Protein AF-A0A926BWL9-F1 (afdb_monomer_lite)

Structure (mmCIF, N/CA/C/O backbone):
data_AF-A0A926BWL9-F1
#
_entry.id   AF-A0A926BWL9-F1
#
loop_
_atom_site.group_PDB
_atom_site.id
_atom_site.type_symbol
_atom_site.label_atom_id
_atom_site.label_alt_id
_atom_site.label_comp_id
_atom_site.label_asym_id
_atom_site.label_entity_id
_atom_site.label_seq_id
_atom_site.pdbx_PDB_ins_code
_atom_site.Cartn_x
_atom_site.Cartn_y
_atom_site.Cartn_z
_atom_site.occupancy
_atom_site.B_iso_or_equiv
_atom_site.auth_seq_id
_atom_site.auth_comp_id
_atom_site.auth_asym_id
_atom_site.auth_atom_id
_atom_site.pdbx_PDB_model_num
ATOM 1 N N . MET A 1 1 ? 28.754 -7.141 -51.155 1.00 61.22 1 MET A N 1
ATOM 2 C CA . MET A 1 1 ? 27.989 -7.947 -50.169 1.00 61.22 1 MET A CA 1
ATOM 3 C C . MET A 1 1 ? 26.502 -7.873 -50.496 1.00 61.22 1 MET A C 1
ATOM 5 O O . MET A 1 1 ? 26.053 -6.815 -50.916 1.00 61.22 1 MET A O 1
ATOM 9 N N . LYS A 1 2 ? 25.734 -8.963 -50.339 1.00 86.31 2 LYS A N 1
ATOM 10 C CA . LYS A 1 2 ? 24.272 -8.935 -50.542 1.00 86.31 2 LYS A CA 1
ATOM 11 C C . LYS A 1 2 ? 23.609 -8.136 -49.407 1.00 86.31 2 LYS A C 1
ATOM 13 O O . LYS A 1 2 ? 23.946 -8.348 -48.245 1.00 86.31 2 LYS A O 1
ATOM 18 N N . ARG A 1 3 ? 22.658 -7.247 -49.735 1.00 83.56 3 ARG A N 1
ATOM 19 C CA . ARG A 1 3 ? 21.957 -6.348 -48.786 1.00 83.56 3 ARG A CA 1
ATOM 20 C C . ARG A 1 3 ? 21.426 -7.075 -47.548 1.00 83.56 3 ARG A C 1
ATOM 22 O O . ARG A 1 3 ? 21.612 -6.606 -46.434 1.00 83.56 3 ARG A O 1
ATOM 29 N N . ASN A 1 4 ? 20.820 -8.244 -47.741 1.00 84.25 4 ASN A N 1
ATOM 30 C CA . ASN A 1 4 ? 20.240 -9.015 -46.643 1.00 84.25 4 ASN A CA 1
ATOM 31 C C . ASN A 1 4 ? 21.314 -9.547 -45.684 1.00 84.25 4 ASN A C 1
ATOM 33 O O . ASN A 1 4 ? 21.114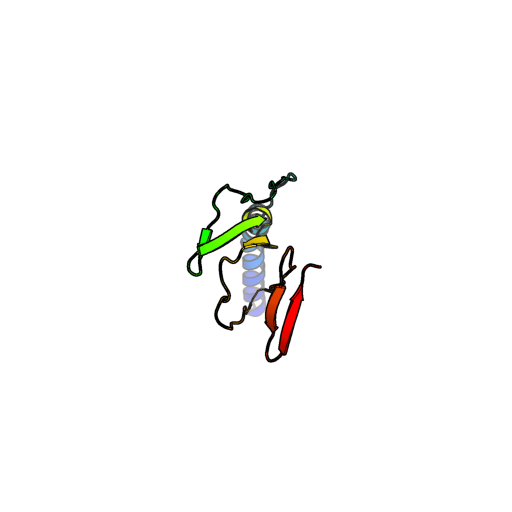 -9.519 -44.478 1.00 84.25 4 ASN A O 1
ATOM 37 N N . THR A 1 5 ? 22.475 -9.951 -46.204 1.00 84.69 5 THR A N 1
ATOM 38 C CA . THR A 1 5 ? 23.605 -10.419 -45.390 1.00 84.69 5 THR A CA 1
ATOM 39 C C . THR A 1 5 ? 24.208 -9.284 -44.561 1.00 84.69 5 THR A C 1
ATOM 41 O O . THR A 1 5 ? 24.563 -9.492 -43.407 1.00 84.69 5 THR A O 1
ATOM 44 N N . PHE A 1 6 ? 24.288 -8.072 -45.121 1.00 84.38 6 PHE A N 1
ATOM 45 C CA . PHE A 1 6 ? 24.747 -6.887 -44.391 1.00 84.38 6 PHE A CA 1
ATOM 46 C C . PHE A 1 6 ? 23.786 -6.510 -43.252 1.00 84.38 6 PHE A C 1
ATOM 48 O O . PHE A 1 6 ? 24.221 -6.343 -42.118 1.00 84.38 6 PHE A O 1
ATOM 55 N N . LEU A 1 7 ? 22.476 -6.460 -43.522 1.00 87.69 7 LEU A N 1
ATOM 56 C CA . LEU A 1 7 ? 21.469 -6.148 -42.499 1.00 87.69 7 LEU A CA 1
ATOM 57 C C . LEU A 1 7 ? 21.423 -7.199 -41.381 1.00 87.69 7 LEU A C 1
ATOM 59 O O . LEU A 1 7 ? 21.333 -6.838 -40.211 1.00 87.69 7 LEU A O 1
ATOM 63 N N . GLN A 1 8 ? 21.537 -8.485 -41.726 1.00 83.94 8 GLN A N 1
ATOM 64 C CA . GLN A 1 8 ? 21.619 -9.563 -40.738 1.00 83.94 8 GLN A CA 1
ATOM 65 C C . GLN A 1 8 ? 22.842 -9.402 -39.834 1.00 83.94 8 GLN A C 1
ATOM 67 O O . GLN A 1 8 ? 22.689 -9.492 -38.623 1.00 83.94 8 GLN A O 1
ATOM 72 N N . ALA A 1 9 ? 24.014 -9.095 -40.402 1.00 84.12 9 ALA A N 1
ATOM 73 C CA . ALA A 1 9 ? 25.233 -8.858 -39.630 1.00 84.12 9 ALA A CA 1
ATOM 74 C C . ALA A 1 9 ? 25.113 -7.642 -38.691 1.00 84.12 9 ALA A C 1
ATOM 76 O O . ALA A 1 9 ? 25.577 -7.698 -37.554 1.00 84.12 9 ALA A O 1
ATOM 77 N N . CYS A 1 10 ? 24.458 -6.560 -39.127 1.00 83.19 10 CYS A N 1
ATOM 78 C CA . CYS A 1 10 ? 24.194 -5.403 -38.267 1.00 83.19 10 CYS A CA 1
ATOM 79 C C . CYS A 1 10 ? 23.253 -5.743 -37.099 1.00 83.19 10 CYS A C 1
ATOM 81 O O . CYS A 1 10 ? 23.504 -5.308 -35.977 1.00 83.19 10 CYS A O 1
ATOM 83 N N . LEU A 1 11 ? 22.201 -6.536 -37.335 1.00 84.69 11 LEU A N 1
ATOM 84 C CA . LEU A 1 11 ? 21.246 -6.935 -36.293 1.00 84.69 11 LEU A CA 1
ATOM 85 C C . LEU A 1 11 ? 21.869 -7.878 -35.256 1.00 84.69 11 LEU A C 1
ATOM 87 O O . LEU A 1 11 ? 21.693 -7.657 -34.059 1.00 84.69 11 LEU A O 1
ATOM 91 N N . THR A 1 12 ? 22.629 -8.894 -35.680 1.00 81.31 12 THR A N 1
ATOM 92 C CA . THR A 1 12 ? 23.314 -9.796 -34.736 1.00 81.31 12 THR A CA 1
ATOM 93 C C . THR A 1 12 ? 24.391 -9.076 -33.940 1.00 81.31 12 THR A C 1
ATOM 95 O O . THR A 1 12 ? 24.497 -9.303 -32.738 1.00 81.31 12 THR A O 1
ATOM 98 N N . MET A 1 13 ? 25.149 -8.173 -34.565 1.00 79.94 13 MET A N 1
ATOM 99 C CA . MET A 1 13 ? 26.141 -7.360 -33.860 1.00 79.94 13 MET A CA 1
ATOM 100 C C . MET A 1 13 ? 25.481 -6.404 -32.857 1.00 79.94 13 MET A C 1
ATOM 102 O O . MET A 1 13 ? 25.956 -6.291 -31.731 1.00 79.94 13 MET A O 1
ATOM 106 N N . GLY A 1 14 ? 24.350 -5.787 -33.213 1.00 78.19 14 GLY A N 1
ATOM 107 C CA . GLY A 1 14 ? 23.559 -4.968 -32.290 1.00 78.19 14 GLY A CA 1
ATOM 108 C C . GLY A 1 14 ? 23.038 -5.757 -31.084 1.00 78.19 14 GLY A C 1
ATOM 109 O O . GLY A 1 14 ? 23.185 -5.306 -29.952 1.00 78.19 14 GLY A O 1
ATOM 110 N N . ALA A 1 15 ? 22.502 -6.962 -31.303 1.00 76.31 15 ALA A N 1
ATOM 111 C CA . ALA A 1 15 ? 22.033 -7.833 -30.222 1.00 76.31 15 ALA A CA 1
ATOM 112 C C . ALA A 1 15 ? 23.180 -8.294 -29.300 1.00 76.31 15 ALA A C 1
ATOM 114 O O . ALA A 1 15 ? 23.043 -8.260 -28.078 1.00 76.31 15 ALA A O 1
ATOM 115 N N . PHE A 1 16 ? 24.334 -8.664 -29.869 1.00 79.81 16 PHE A N 1
ATOM 116 C CA . PHE A 1 16 ? 25.522 -9.034 -29.092 1.00 79.81 16 PHE A CA 1
ATOM 117 C C . PHE A 1 16 ? 26.044 -7.873 -28.245 1.00 79.81 16 PHE A C 1
ATOM 119 O O . PHE A 1 16 ? 26.342 -8.076 -27.071 1.00 79.81 16 PHE A O 1
ATOM 126 N N . LEU A 1 17 ? 26.115 -6.662 -28.805 1.00 82.19 17 LEU A N 1
ATOM 127 C CA . LEU A 1 17 ? 26.566 -5.470 -28.081 1.00 82.19 17 LEU A CA 1
ATOM 128 C C . LEU A 1 17 ? 25.568 -5.005 -27.010 1.00 82.19 17 LEU A C 1
ATOM 130 O O . LEU A 1 17 ? 25.989 -4.414 -26.020 1.00 82.19 17 LEU A O 1
ATOM 134 N N . ALA A 1 18 ? 24.272 -5.287 -27.174 1.00 78.00 18 ALA A N 1
ATOM 135 C CA . ALA A 1 18 ? 23.244 -4.981 -26.177 1.00 78.00 18 ALA A CA 1
ATOM 136 C C . ALA A 1 18 ? 23.193 -6.001 -25.022 1.00 78.00 18 ALA A C 1
ATOM 138 O O . ALA A 1 18 ? 22.793 -5.648 -23.913 1.00 78.00 18 ALA A O 1
ATOM 139 N N . SER A 1 19 ? 23.632 -7.244 -25.254 1.00 74.62 19 SER A N 1
ATOM 140 C CA . SER A 1 19 ? 23.551 -8.335 -24.268 1.00 74.62 19 SER A CA 1
ATOM 141 C C . SER A 1 19 ? 24.215 -8.064 -22.903 1.00 74.62 19 SER A C 1
ATOM 143 O O . SER A 1 19 ? 23.623 -8.442 -21.888 1.00 74.62 19 SER A O 1
ATOM 145 N N . PRO A 1 20 ? 25.369 -7.367 -22.793 1.00 75.94 20 PRO A N 1
ATOM 146 C CA . PRO A 1 20 ? 25.947 -7.052 -21.490 1.00 75.94 20 PRO A CA 1
ATOM 147 C C . PRO A 1 20 ? 25.084 -6.054 -20.711 1.00 75.94 20 PRO A C 1
ATOM 149 O O . PRO A 1 20 ? 25.022 -6.125 -19.487 1.00 75.94 20 PRO A O 1
ATOM 152 N N . PHE A 1 21 ? 24.388 -5.147 -21.407 1.00 76.56 21 PHE A N 1
ATOM 153 C CA . PHE A 1 21 ? 23.532 -4.138 -20.782 1.00 76.56 21 PHE A CA 1
ATOM 154 C C . PHE A 1 21 ? 22.227 -4.740 -20.259 1.00 76.56 21 PHE A C 1
ATOM 156 O O . PHE A 1 21 ? 21.779 -4.354 -19.182 1.00 76.56 21 PHE A O 1
ATOM 163 N N . THR A 1 22 ? 21.641 -5.711 -20.968 1.00 74.00 22 THR A N 1
ATOM 164 C CA . THR A 1 22 ? 20.438 -6.415 -20.496 1.00 74.00 22 THR A CA 1
ATOM 165 C C . THR A 1 22 ? 20.743 -7.317 -19.300 1.00 74.00 22 THR A C 1
ATOM 167 O O . THR A 1 22 ? 20.030 -7.256 -18.304 1.00 74.00 22 THR A O 1
ATOM 170 N N . LEU A 1 23 ? 21.849 -8.071 -19.339 1.00 73.62 23 LEU A N 1
ATOM 171 C CA . LEU A 1 23 ? 22.290 -8.908 -18.211 1.00 73.62 23 LEU A CA 1
ATOM 172 C C . LEU A 1 23 ? 22.643 -8.074 -16.969 1.00 73.62 23 LEU A C 1
ATOM 174 O O . LEU A 1 23 ? 22.310 -8.442 -15.839 1.00 73.62 23 LEU A O 1
ATOM 178 N N . LEU A 1 24 ? 23.296 -6.924 -17.168 1.00 76.44 24 LEU A N 1
ATOM 179 C CA . LEU A 1 24 ? 23.582 -5.992 -16.082 1.00 76.44 24 LEU A CA 1
ATOM 180 C C . LEU A 1 24 ? 22.290 -5.395 -15.507 1.00 76.44 24 LEU A C 1
ATOM 182 O O . LEU A 1 24 ? 22.150 -5.338 -14.289 1.00 76.44 24 LEU A O 1
ATOM 186 N N . ALA A 1 25 ? 21.332 -5.002 -16.350 1.00 69.69 25 ALA A N 1
ATOM 187 C CA . ALA A 1 25 ? 20.051 -4.463 -15.898 1.00 69.69 25 ALA A CA 1
ATOM 188 C C . ALA A 1 25 ? 19.256 -5.475 -15.055 1.00 69.69 25 ALA A C 1
ATOM 190 O O . ALA A 1 25 ? 18.728 -5.108 -14.006 1.00 69.69 25 ALA A O 1
ATOM 191 N N . GLU A 1 26 ? 19.223 -6.748 -15.455 1.00 65.75 26 GLU A N 1
ATOM 192 C CA . GLU A 1 26 ? 18.586 -7.821 -14.675 1.00 65.75 26 GLU A CA 1
ATOM 193 C C . GLU A 1 26 ? 19.281 -8.062 -13.325 1.00 65.75 26 GLU A C 1
ATOM 195 O O . GLU A 1 26 ? 18.623 -8.344 -12.323 1.00 65.75 26 GLU A O 1
ATOM 200 N N . THR A 1 27 ? 20.606 -7.906 -13.271 1.00 65.12 27 THR A N 1
ATOM 201 C CA . THR A 1 27 ? 21.390 -8.087 -12.038 1.00 65.12 27 THR A CA 1
ATOM 202 C C . THR A 1 27 ? 21.240 -6.903 -11.077 1.00 65.12 27 THR A C 1
ATOM 204 O O . THR A 1 27 ? 21.161 -7.094 -9.865 1.00 65.12 27 THR A O 1
ATOM 207 N N . VAL A 1 28 ? 21.173 -5.677 -11.602 1.00 62.59 28 VAL A N 1
ATOM 208 C CA . VAL A 1 28 ? 21.091 -4.433 -10.815 1.00 62.59 28 VAL A CA 1
ATOM 209 C C . VAL A 1 28 ? 19.698 -4.210 -10.218 1.00 62.59 28 VAL A C 1
ATOM 211 O O . VAL A 1 28 ? 19.563 -3.492 -9.231 1.00 62.59 28 VAL A O 1
ATOM 214 N N . ARG A 1 29 ? 18.656 -4.836 -10.772 1.00 62.16 29 ARG A N 1
ATOM 215 C CA . ARG A 1 29 ? 17.269 -4.558 -10.386 1.00 62.16 29 ARG A CA 1
ATOM 216 C C . ARG A 1 29 ? 16.847 -5.139 -9.033 1.00 62.16 29 ARG A C 1
ATOM 218 O O . ARG A 1 29 ? 15.829 -4.725 -8.513 1.00 62.16 29 ARG A O 1
ATOM 225 N N . LYS A 1 30 ? 17.611 -6.034 -8.399 1.00 63.72 30 LYS A N 1
ATOM 226 C CA . LYS A 1 30 ? 17.175 -6.656 -7.135 1.00 63.72 30 LYS A CA 1
ATOM 227 C C . LYS A 1 30 ? 17.312 -5.711 -5.935 1.00 63.72 30 LYS A C 1
ATOM 229 O O . LYS A 1 30 ? 18.235 -5.836 -5.139 1.00 63.72 30 LYS A O 1
ATOM 234 N N . PHE A 1 31 ? 16.340 -4.819 -5.761 1.00 71.50 31 PHE A N 1
ATOM 235 C CA . PHE A 1 31 ? 16.154 -4.024 -4.541 1.00 71.50 31 PHE A CA 1
ATOM 236 C C . PHE A 1 31 ? 15.270 -4.732 -3.507 1.00 71.50 31 PHE A C 1
ATOM 238 O O . PHE A 1 31 ? 14.710 -4.092 -2.626 1.00 71.50 31 PHE A O 1
ATOM 245 N N . ARG A 1 32 ? 15.102 -6.053 -3.609 1.00 87.25 32 ARG A N 1
ATOM 246 C CA . ARG A 1 32 ? 14.313 -6.812 -2.641 1.00 87.25 32 ARG A CA 1
ATOM 247 C C . ARG A 1 32 ? 15.109 -7.008 -1.361 1.00 87.25 32 ARG A C 1
ATOM 249 O O . ARG A 1 32 ? 16.300 -7.300 -1.402 1.00 87.25 32 ARG A O 1
ATOM 256 N N . VAL A 1 33 ? 14.444 -6.879 -0.220 1.00 89.75 33 VAL A N 1
ATOM 257 C CA . VAL A 1 33 ? 15.085 -7.148 1.067 1.00 89.75 33 VAL A CA 1
ATOM 258 C C . VAL A 1 33 ? 15.340 -8.653 1.206 1.00 89.75 33 VAL A C 1
ATOM 260 O O . VAL A 1 33 ? 14.423 -9.462 1.085 1.00 89.75 33 VAL A O 1
ATOM 263 N N . ASP A 1 34 ? 16.586 -9.021 1.510 1.00 87.19 34 ASP A N 1
ATOM 264 C CA . ASP A 1 34 ? 17.015 -10.425 1.614 1.00 87.19 34 ASP A CA 1
ATOM 265 C C . ASP A 1 34 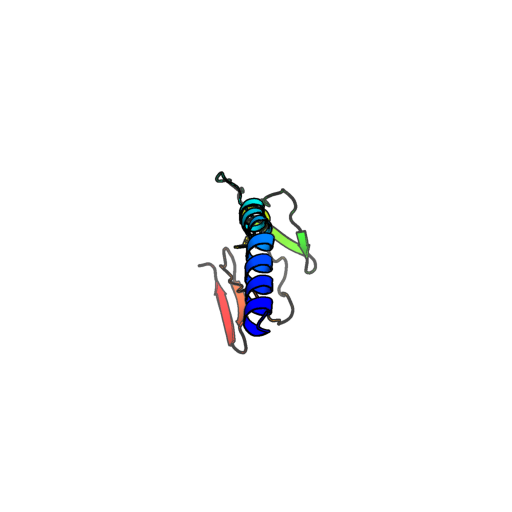? 16.574 -11.123 2.913 1.00 87.19 34 ASP A C 1
ATOM 267 O O . ASP A 1 34 ? 16.579 -12.350 3.005 1.00 87.19 34 ASP A O 1
ATOM 271 N N . LYS A 1 35 ? 16.226 -10.356 3.954 1.00 91.62 35 LYS A N 1
ATOM 272 C CA . LYS A 1 35 ? 15.840 -10.871 5.278 1.00 91.62 35 LYS A CA 1
ATOM 273 C C . LYS A 1 35 ? 14.409 -10.488 5.633 1.00 91.62 35 LYS A C 1
ATOM 275 O O . LYS A 1 35 ? 13.961 -9.382 5.356 1.00 91.62 35 LYS A O 1
ATOM 280 N N . GLY A 1 36 ? 13.718 -11.376 6.342 1.00 92.69 36 GLY A N 1
ATOM 281 C CA . GLY A 1 36 ? 12.432 -11.039 6.947 1.00 92.69 36 GLY A CA 1
ATOM 282 C C . GLY A 1 36 ? 12.561 -9.882 7.941 1.00 92.69 36 GLY A C 1
ATOM 283 O O . GLY A 1 36 ? 13.584 -9.730 8.613 1.00 92.69 36 GLY A O 1
ATOM 284 N N . PHE A 1 37 ? 11.507 -9.079 8.047 1.00 95.56 37 PHE A N 1
ATOM 285 C CA . PHE A 1 37 ? 11.385 -8.011 9.033 1.00 95.56 37 PHE A CA 1
ATOM 286 C C . PHE A 1 37 ? 10.008 -8.056 9.694 1.00 95.56 37 PHE A C 1
ATOM 288 O O . PHE A 1 37 ? 9.068 -8.657 9.177 1.00 95.56 37 PHE A O 1
ATOM 295 N N . MET A 1 38 ? 9.898 -7.402 10.847 1.00 96.50 38 MET A N 1
ATOM 296 C CA . MET A 1 38 ? 8.650 -7.259 11.585 1.00 96.50 38 MET A CA 1
ATOM 297 C C . MET A 1 38 ? 8.295 -5.778 11.678 1.00 96.50 38 MET A C 1
ATOM 299 O O . MET A 1 38 ? 9.138 -4.959 12.046 1.00 96.50 38 MET A O 1
ATOM 303 N N . VAL A 1 39 ? 7.038 -5.448 11.388 1.00 97.69 39 VAL A N 1
ATOM 304 C CA . VAL A 1 39 ? 6.455 -4.137 11.687 1.00 97.69 39 VAL A CA 1
ATOM 305 C C . VAL A 1 39 ? 5.462 -4.331 12.823 1.00 97.69 39 VAL A C 1
ATOM 307 O O . VAL A 1 39 ? 4.533 -5.126 12.708 1.00 97.69 39 VAL A O 1
ATOM 310 N N . ASN A 1 40 ? 5.678 -3.632 13.935 1.00 97.12 40 ASN A N 1
ATOM 311 C CA . ASN A 1 40 ? 4.800 -3.737 15.097 1.00 97.12 40 ASN A CA 1
ATOM 312 C C . ASN A 1 40 ? 3.378 -3.240 14.773 1.00 97.12 40 ASN A C 1
ATOM 314 O O . ASN A 1 40 ? 3.168 -2.408 13.883 1.00 97.12 40 ASN A O 1
ATOM 318 N N . ALA A 1 41 ? 2.393 -3.727 15.531 1.00 94.62 41 ALA A N 1
ATOM 319 C CA . ALA A 1 41 ? 1.013 -3.257 15.435 1.00 94.62 41 ALA A CA 1
ATOM 320 C C . ALA A 1 41 ? 0.941 -1.724 15.580 1.00 94.62 41 ALA A C 1
ATOM 322 O O . ALA A 1 41 ? 1.640 -1.138 16.410 1.00 94.62 41 ALA A O 1
ATOM 323 N N . GLY A 1 42 ? 0.146 -1.069 14.727 1.00 91.75 42 GLY A N 1
ATOM 324 C CA . GLY A 1 42 ? 0.007 0.392 14.700 1.00 91.75 42 GLY A CA 1
ATOM 325 C C . GLY A 1 42 ? 1.252 1.182 14.264 1.00 91.75 42 GLY A C 1
ATOM 326 O O . GLY A 1 42 ? 1.196 2.408 14.216 1.00 91.75 42 GLY A O 1
ATOM 327 N N . LYS A 1 43 ? 2.375 0.525 13.937 1.00 96.94 43 LYS A N 1
ATOM 328 C CA . LYS A 1 43 ? 3.590 1.191 13.440 1.00 96.94 43 LYS A CA 1
ATOM 329 C C . LYS A 1 43 ? 3.682 1.182 11.922 1.00 96.94 43 LYS A C 1
ATOM 331 O O . LYS A 1 43 ? 3.121 0.312 11.256 1.00 96.94 43 LYS A O 1
ATOM 336 N N . ASP A 1 44 ? 4.405 2.163 11.403 1.00 98.12 44 ASP A N 1
ATOM 337 C CA . ASP A 1 44 ? 4.826 2.250 10.011 1.00 98.12 44 ASP A CA 1
ATOM 338 C C . ASP A 1 44 ? 6.216 1.615 9.848 1.00 98.12 44 ASP A C 1
ATOM 340 O O . ASP A 1 44 ? 7.043 1.653 10.759 1.00 98.12 44 ASP A O 1
ATOM 344 N N . ARG A 1 45 ? 6.481 1.042 8.674 1.00 97.19 45 ARG A N 1
ATOM 345 C CA . ARG A 1 45 ? 7.728 0.371 8.289 1.00 97.19 45 ARG A CA 1
ATOM 346 C C . ARG A 1 45 ? 8.981 1.225 8.519 1.00 97.19 45 ARG A C 1
ATOM 348 O O . ARG A 1 45 ? 10.053 0.662 8.766 1.00 97.19 45 ARG A O 1
ATOM 355 N N . PHE A 1 46 ? 8.846 2.543 8.408 1.00 96.56 46 PHE A N 1
ATOM 356 C CA . PHE A 1 46 ? 9.904 3.542 8.545 1.00 96.56 46 PHE A CA 1
ATOM 357 C C . PHE A 1 46 ? 9.587 4.590 9.621 1.00 96.56 46 PHE A C 1
ATOM 359 O O . P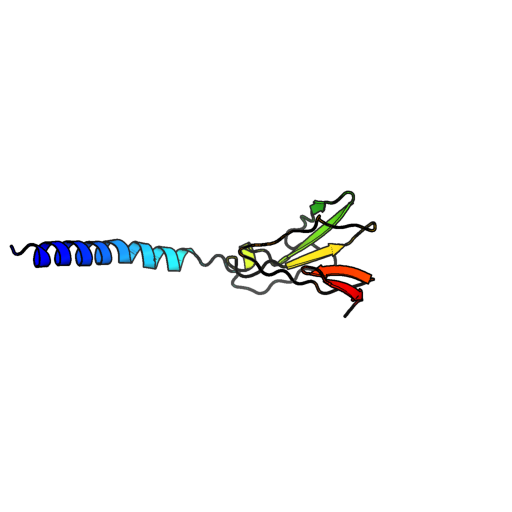HE A 1 46 ? 10.219 5.647 9.618 1.00 96.56 46 PHE A O 1
ATOM 366 N N . ASP A 1 47 ? 8.600 4.325 10.486 1.00 96.56 47 ASP A N 1
ATOM 367 C CA . ASP A 1 47 ? 8.058 5.275 11.467 1.00 96.56 47 ASP A CA 1
ATOM 368 C C . ASP A 1 47 ? 7.634 6.617 10.834 1.00 96.56 47 ASP A C 1
ATOM 370 O O . ASP A 1 47 ? 7.771 7.688 11.430 1.00 96.56 47 ASP A O 1
ATOM 374 N N . LYS A 1 48 ? 7.123 6.562 9.595 1.00 96.06 48 LYS A N 1
ATOM 375 C CA . LYS A 1 48 ? 6.711 7.727 8.796 1.00 96.06 48 LYS A CA 1
ATOM 376 C C . LYS A 1 48 ? 5.286 7.574 8.273 1.00 96.06 48 LYS A C 1
ATOM 378 O O . LYS A 1 48 ? 5.048 7.657 7.069 1.00 96.06 48 LYS A O 1
ATOM 383 N N . SER A 1 49 ? 4.337 7.370 9.184 1.00 95.56 49 SER A N 1
ATOM 384 C CA . SER A 1 49 ? 2.917 7.412 8.837 1.00 95.56 49 SER A CA 1
ATOM 385 C C . SER A 1 49 ? 2.558 8.761 8.217 1.00 95.56 49 SER A C 1
ATOM 387 O O . SER A 1 49 ? 3.028 9.812 8.665 1.00 95.56 49 SER A O 1
ATOM 389 N N . ILE A 1 50 ? 1.703 8.732 7.203 1.00 94.75 50 ILE A N 1
ATOM 390 C CA . ILE A 1 50 ? 1.195 9.935 6.546 1.00 94.75 50 ILE A CA 1
ATOM 391 C C . ILE A 1 50 ? -0.242 10.187 6.992 1.00 94.75 50 ILE A C 1
ATOM 393 O O . ILE A 1 50 ? -1.015 9.245 7.183 1.00 94.75 50 ILE A O 1
ATOM 397 N N . SER A 1 51 ? -0.599 11.461 7.151 1.00 93.81 51 SER A N 1
ATOM 398 C CA . SER A 1 51 ? -1.984 11.866 7.373 1.00 93.81 51 SER A CA 1
ATOM 399 C C . SER A 1 51 ? -2.551 12.483 6.102 1.00 93.81 51 SER A C 1
ATOM 401 O O . SER A 1 51 ? -1.950 13.394 5.532 1.00 93.81 51 SER A O 1
ATOM 403 N N . LEU A 1 52 ? -3.683 11.956 5.646 1.00 89.00 52 LEU A N 1
ATOM 404 C CA . LEU A 1 52 ? -4.393 12.383 4.440 1.00 89.00 52 LEU A CA 1
ATOM 405 C C . LEU A 1 52 ? -5.882 12.559 4.764 1.00 89.00 52 LEU A C 1
ATOM 407 O O . LEU A 1 52 ? -6.316 12.256 5.871 1.00 89.00 52 LEU A O 1
ATOM 411 N N . LEU A 1 53 ? -6.661 13.070 3.805 1.00 87.38 53 LEU A N 1
ATOM 412 C CA . LEU A 1 53 ? -8.132 13.134 3.882 1.00 87.38 53 LEU A CA 1
ATOM 413 C C . LEU A 1 53 ? -8.667 13.754 5.189 1.00 87.38 53 LEU A C 1
ATOM 415 O O . LEU A 1 53 ? -9.664 13.308 5.748 1.00 87.38 53 LEU A O 1
ATOM 419 N N . GLU A 1 54 ? -7.999 14.812 5.660 1.00 86.44 54 GLU A N 1
ATOM 420 C CA . GLU A 1 54 ? -8.372 15.550 6.875 1.00 86.44 54 GLU A CA 1
ATOM 421 C C . GLU A 1 54 ? -8.358 14.694 8.157 1.00 86.44 54 GLU A C 1
ATOM 423 O O . GLU A 1 54 ? -9.270 14.770 8.980 1.00 86.44 54 GLU A O 1
ATOM 428 N N . GLY A 1 55 ? -7.295 13.908 8.348 1.00 87.88 55 GLY A N 1
ATOM 429 C CA . GLY A 1 55 ? -6.983 13.255 9.626 1.00 87.88 55 GLY A CA 1
ATOM 430 C C . GLY A 1 55 ? -6.898 11.733 9.566 1.00 87.88 55 GLY A C 1
ATOM 431 O O . GLY A 1 55 ? -6.460 11.111 10.534 1.00 87.88 55 GLY A O 1
ATOM 432 N N . ASP A 1 56 ? -7.236 11.126 8.431 1.00 93.81 56 ASP A N 1
ATOM 433 C CA . ASP A 1 56 ? -7.000 9.705 8.204 1.00 93.81 56 ASP A CA 1
ATOM 434 C C . ASP A 1 56 ? -5.502 9.409 8.258 1.00 93.81 56 ASP A C 1
ATOM 436 O O . ASP A 1 56 ? -4.676 10.207 7.806 1.00 93.81 56 ASP A O 1
ATOM 440 N N . THR A 1 57 ? -5.142 8.257 8.817 1.00 95.56 57 THR A N 1
ATOM 441 C CA . THR A 1 57 ? -3.742 7.849 8.978 1.00 95.56 57 THR A CA 1
ATOM 442 C C . THR A 1 57 ? -3.451 6.651 8.093 1.00 95.56 57 THR A C 1
ATOM 444 O O . THR A 1 57 ? -4.221 5.692 8.075 1.00 95.56 57 THR A O 1
ATOM 447 N N . PHE A 1 58 ? -2.326 6.692 7.384 1.00 96.50 58 PHE A N 1
ATOM 448 C CA . PHE A 1 58 ? -1.832 5.612 6.537 1.00 96.50 58 PHE A CA 1
ATOM 449 C C . PHE A 1 58 ? -0.421 5.234 6.993 1.00 96.50 58 PHE A C 1
ATOM 451 O O . PHE A 1 58 ? 0.485 6.070 7.019 1.00 96.50 58 PHE A O 1
ATOM 458 N N . SER A 1 59 ? -0.247 3.969 7.359 1.00 98.06 59 SER A N 1
ATOM 459 C CA . SER A 1 59 ? 0.998 3.400 7.870 1.00 98.06 59 SER A CA 1
ATOM 460 C C . SER A 1 59 ? 1.451 2.272 6.951 1.00 98.06 59 SER A C 1
ATOM 462 O O . SER A 1 59 ? 0.832 1.207 6.905 1.00 98.06 59 SER A O 1
ATOM 464 N N . THR A 1 60 ? 2.549 2.484 6.234 1.00 98.06 60 THR A N 1
ATOM 465 C CA . THR A 1 60 ? 3.194 1.476 5.389 1.00 98.06 60 THR A CA 1
ATOM 466 C C . THR A 1 60 ? 3.578 0.266 6.231 1.00 98.06 60 THR A C 1
ATOM 468 O O . THR A 1 60 ? 4.229 0.401 7.263 1.00 98.06 60 THR A O 1
ATOM 471 N N . LYS A 1 61 ? 3.224 -0.932 5.776 1.00 98.12 61 LYS A N 1
ATOM 472 C CA . LYS A 1 61 ? 3.666 -2.207 6.360 1.00 98.12 61 LYS A CA 1
ATOM 473 C C . LYS A 1 61 ? 4.712 -2.883 5.488 1.00 98.12 61 LYS A C 1
ATOM 475 O O . LYS A 1 61 ? 5.682 -3.417 6.015 1.00 98.12 61 LYS A O 1
ATOM 480 N N . ILE A 1 62 ? 4.541 -2.808 4.169 1.00 97.31 62 ILE A N 1
ATOM 481 C CA . ILE A 1 62 ? 5.480 -3.326 3.172 1.00 97.31 62 ILE A CA 1
ATOM 482 C C . ILE A 1 62 ? 5.646 -2.258 2.093 1.00 97.31 62 ILE A C 1
ATOM 484 O O . ILE A 1 62 ? 4.661 -1.840 1.485 1.00 97.31 62 ILE A O 1
ATOM 488 N N . SER A 1 63 ? 6.876 -1.799 1.869 1.00 95.81 63 SER A N 1
ATOM 489 C CA . SER A 1 63 ? 7.201 -0.832 0.821 1.00 95.81 63 SER A CA 1
ATOM 490 C C . SER A 1 63 ? 7.513 -1.528 -0.501 1.00 95.81 63 SER A C 1
ATOM 492 O O . SER A 1 63 ? 8.069 -2.620 -0.511 1.00 95.81 63 SER A O 1
ATOM 494 N N . THR A 1 64 ? 7.309 -0.840 -1.626 1.00 93.94 64 THR A N 1
ATOM 495 C CA . THR A 1 64 ? 7.861 -1.270 -2.923 1.00 93.94 64 THR A CA 1
ATOM 496 C C . THR A 1 64 ? 9.388 -1.375 -2.899 1.00 93.94 64 THR A C 1
ATOM 498 O O . THR A 1 64 ? 9.960 -2.196 -3.610 1.00 93.94 64 THR A O 1
ATOM 501 N N . LYS A 1 65 ? 10.057 -0.605 -2.027 1.00 91.69 65 LYS A N 1
ATOM 502 C CA . LYS A 1 65 ? 11.497 -0.734 -1.753 1.00 91.69 65 LYS A CA 1
ATOM 503 C C . LYS A 1 65 ? 11.863 -2.034 -1.045 1.00 91.69 65 LYS A C 1
A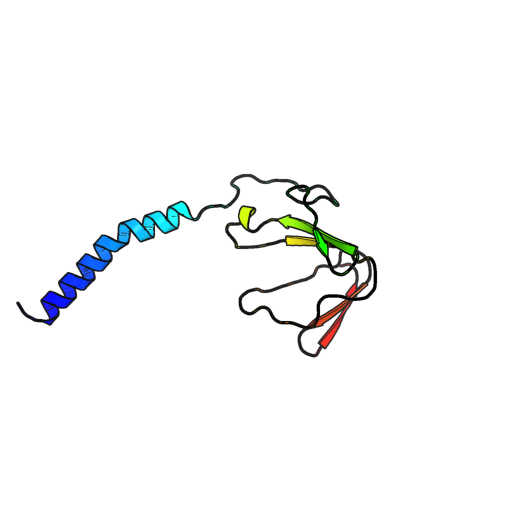TOM 505 O O . LYS A 1 65 ? 13.025 -2.401 -1.070 1.00 91.69 65 LYS A O 1
ATOM 510 N N . ASP A 1 66 ? 10.914 -2.682 -0.372 1.00 94.56 66 ASP A N 1
ATOM 511 C CA . ASP A 1 66 ? 11.150 -3.980 0.255 1.00 94.56 66 ASP A CA 1
ATOM 512 C C . ASP A 1 66 ? 10.961 -5.129 -0.757 1.00 94.56 66 ASP A C 1
ATOM 514 O O . ASP A 1 66 ? 11.495 -6.220 -0.558 1.00 94.56 66 ASP A O 1
ATOM 518 N N . THR A 1 67 ? 10.212 -4.892 -1.842 1.00 93.25 67 THR A N 1
ATOM 519 C CA . THR A 1 67 ? 9.644 -5.935 -2.716 1.00 93.25 67 THR A CA 1
ATOM 520 C C . THR A 1 67 ? 10.033 -5.805 -4.185 1.00 93.25 67 THR A C 1
ATOM 522 O O . THR A 1 67 ? 9.509 -6.549 -5.006 1.00 93.25 67 THR A O 1
ATOM 525 N N . ASP A 1 68 ? 10.955 -4.902 -4.527 1.00 90.75 68 ASP A N 1
ATOM 526 C CA . ASP A 1 68 ? 11.306 -4.582 -5.922 1.00 90.75 68 ASP A CA 1
ATOM 527 C C . ASP A 1 68 ? 10.080 -4.190 -6.779 1.00 90.75 68 ASP A C 1
ATOM 529 O O . ASP A 1 68 ? 9.970 -4.506 -7.960 1.00 90.75 68 ASP A O 1
ATOM 533 N N . GLY A 1 69 ? 9.121 -3.500 -6.157 1.00 91.62 69 GLY A N 1
ATOM 534 C CA . GLY A 1 69 ? 7.914 -3.011 -6.825 1.00 91.62 69 GLY A CA 1
ATOM 535 C C . GLY A 1 69 ? 6.744 -3.992 -6.910 1.00 91.62 69 GLY A C 1
ATOM 536 O O . GLY A 1 69 ? 5.664 -3.554 -7.289 1.00 91.62 69 GLY A O 1
ATOM 537 N N . ASP A 1 70 ? 6.903 -5.256 -6.513 1.00 92.31 70 ASP A N 1
ATOM 538 C CA . ASP A 1 70 ? 5.849 -6.272 -6.673 1.00 92.31 70 ASP A CA 1
ATOM 539 C C . ASP A 1 70 ? 4.587 -6.001 -5.846 1.00 92.31 70 ASP A C 1
ATOM 541 O O . ASP A 1 70 ? 3.475 -6.265 -6.296 1.00 92.31 70 ASP A O 1
ATOM 545 N N . ILE A 1 71 ? 4.746 -5.533 -4.604 1.00 94.62 71 ILE A N 1
ATOM 546 C CA . ILE A 1 71 ? 3.615 -5.292 -3.703 1.00 94.62 71 ILE A CA 1
ATOM 547 C C . ILE A 1 71 ? 3.898 -4.139 -2.745 1.00 94.62 71 ILE A C 1
ATOM 549 O O . ILE A 1 71 ? 5.002 -3.997 -2.209 1.00 94.62 71 ILE A O 1
ATOM 553 N N . TYR A 1 72 ? 2.858 -3.347 -2.502 1.00 96.50 72 TYR A N 1
ATOM 554 C CA . TYR A 1 72 ? 2.790 -2.338 -1.457 1.00 96.50 72 TYR A CA 1
ATOM 555 C C . TYR A 1 72 ? 1.629 -2.670 -0.519 1.00 96.50 72 TYR A C 1
ATOM 557 O O . TYR A 1 72 ? 0.533 -2.976 -0.979 1.00 96.50 72 TYR A O 1
ATOM 565 N N . VAL A 1 73 ? 1.866 -2.616 0.791 1.00 97.62 73 VAL A N 1
ATOM 566 C CA . VAL A 1 73 ? 0.832 -2.864 1.805 1.00 97.62 73 VAL A CA 1
ATOM 567 C C . VAL A 1 73 ? 0.882 -1.752 2.833 1.00 97.62 73 VAL A C 1
ATOM 569 O O . VAL A 1 73 ? 1.951 -1.438 3.363 1.00 97.62 73 VAL A O 1
ATOM 572 N N . PHE A 1 74 ? -0.276 -1.200 3.169 1.00 97.12 74 PHE A N 1
ATOM 573 C CA . PHE A 1 74 ? -0.428 -0.235 4.245 1.00 97.12 74 PHE A CA 1
ATOM 574 C C . PHE A 1 74 ? -1.645 -0.579 5.103 1.00 97.12 74 PHE A C 1
ATOM 576 O O . PHE A 1 74 ? -2.634 -1.135 4.636 1.00 97.12 74 PHE A O 1
ATOM 583 N N . GLU A 1 75 ? -1.557 -0.236 6.380 1.00 97.50 75 GLU A N 1
ATOM 584 C CA . GLU A 1 75 ? -2.694 -0.194 7.291 1.00 97.50 75 GLU A CA 1
ATOM 585 C C . GLU A 1 75 ? -3.214 1.240 7.301 1.00 97.50 75 GLU A C 1
ATOM 587 O O . GLU A 1 75 ? -2.418 2.182 7.358 1.00 97.50 75 GLU A O 1
ATOM 592 N N . SER A 1 76 ? -4.531 1.428 7.239 1.00 94.94 76 SER A N 1
ATOM 593 C CA . SER A 1 76 ? -5.102 2.767 7.331 1.00 94.94 76 SER A CA 1
ATOM 594 C C . SER A 1 76 ? -6.302 2.829 8.259 1.00 94.94 76 SER A C 1
ATOM 596 O O . SER A 1 76 ? -7.087 1.886 8.335 1.00 94.94 76 SER A O 1
ATOM 598 N N . THR A 1 77 ? -6.431 3.951 8.960 1.00 95.19 77 THR A N 1
ATOM 599 C CA . THR A 1 77 ? -7.543 4.240 9.868 1.00 95.19 77 THR A CA 1
ATOM 600 C C . THR A 1 77 ? -8.309 5.462 9.381 1.00 95.19 77 THR A C 1
ATOM 602 O O . THR A 1 77 ? -7.749 6.342 8.717 1.00 95.19 77 THR A O 1
ATOM 605 N N . ARG A 1 78 ? -9.611 5.493 9.678 1.00 94.12 78 ARG A N 1
ATOM 606 C CA . ARG A 1 78 ? -10.492 6.620 9.365 1.00 94.12 78 ARG A CA 1
ATOM 607 C C . ARG A 1 78 ? -10.934 7.310 10.638 1.00 94.12 78 ARG A C 1
ATOM 609 O O . ARG A 1 78 ? -11.265 6.634 11.612 1.00 94.12 78 ARG A O 1
ATOM 616 N N . VAL A 1 79 ? -10.959 8.637 10.613 1.00 93.94 79 VAL A N 1
ATOM 617 C CA . VAL A 1 79 ? -11.470 9.447 11.737 1.00 93.94 79 VAL A CA 1
ATOM 618 C C . VAL A 1 79 ? -12.909 9.917 11.519 1.00 93.94 79 VAL A C 1
ATOM 620 O O . VAL A 1 79 ? -13.554 10.385 12.455 1.00 93.94 79 VAL A O 1
ATOM 623 N N . LYS A 1 80 ? -13.420 9.783 10.293 1.00 92.62 80 LYS A N 1
ATOM 624 C CA . LYS A 1 80 ? -14.771 10.173 9.885 1.00 92.62 80 LYS A CA 1
ATOM 625 C C . LYS A 1 80 ? -15.242 9.356 8.686 1.00 92.62 80 LYS A C 1
ATOM 627 O O . LYS A 1 80 ? -14.446 8.687 8.029 1.00 92.62 80 LYS A O 1
ATOM 632 N N . GLU A 1 81 ? -16.535 9.437 8.392 1.00 91.56 81 GLU A N 1
ATOM 633 C CA . GLU A 1 81 ? -17.083 8.904 7.147 1.00 91.56 81 GLU A CA 1
ATOM 634 C C . GLU A 1 81 ? -16.550 9.687 5.941 1.00 91.56 81 GLU A C 1
ATOM 636 O O . GLU A 1 81 ? -16.418 10.913 5.976 1.00 91.56 81 GLU A O 1
ATOM 641 N N . GLY A 1 82 ? -16.243 8.961 4.870 1.00 87.88 82 GLY A N 1
ATOM 642 C CA . GLY A 1 82 ? -15.646 9.507 3.661 1.00 87.88 82 GLY A CA 1
ATOM 643 C C . GLY A 1 82 ? -14.633 8.544 3.056 1.00 87.88 82 GLY A C 1
ATOM 644 O O . GLY A 1 82 ? -14.520 7.383 3.451 1.00 87.88 82 GLY A O 1
ATOM 645 N N . GLY A 1 83 ? -13.903 9.036 2.066 1.00 88.94 83 GLY A N 1
ATOM 646 C CA . GLY A 1 83 ? -12.887 8.275 1.362 1.00 88.94 83 GLY A CA 1
ATOM 647 C C . GLY A 1 83 ? -12.409 9.018 0.120 1.00 88.94 83 GLY A C 1
ATOM 648 O O . GLY A 1 83 ? -12.893 10.119 -0.166 1.00 88.94 83 GLY A O 1
ATOM 649 N N . PRO A 1 84 ? -11.459 8.437 -0.625 1.00 91.06 84 PRO A N 1
ATOM 650 C CA . PRO A 1 84 ? -11.068 8.978 -1.917 1.00 91.06 84 PRO A CA 1
ATOM 651 C C . PRO A 1 84 ? -12.272 9.036 -2.871 1.00 91.06 84 PRO A C 1
ATOM 653 O O . PRO A 1 84 ? -13.218 8.252 -2.764 1.00 91.06 84 PRO A O 1
ATOM 656 N N . THR A 1 85 ? -12.231 9.961 -3.833 1.00 92.69 85 THR A N 1
ATOM 657 C CA . THR A 1 85 ? -13.224 10.005 -4.916 1.00 92.69 85 THR A CA 1
ATOM 658 C C . THR A 1 85 ? -13.191 8.705 -5.714 1.00 92.69 85 THR A C 1
ATOM 660 O O . THR A 1 85 ? -12.152 8.060 -5.789 1.00 92.69 85 THR A O 1
ATOM 663 N N . HIS A 1 86 ? -14.297 8.319 -6.349 1.00 95.44 86 HIS A N 1
ATOM 664 C CA . HIS A 1 86 ? -14.320 7.135 -7.213 1.00 95.44 86 HIS A CA 1
ATOM 665 C C . HIS A 1 86 ? -13.293 7.281 -8.352 1.00 95.44 86 HIS A C 1
ATOM 667 O O . HIS A 1 86 ? -13.298 8.295 -9.052 1.00 95.44 86 HIS A O 1
ATOM 673 N N . HIS A 1 87 ? -12.396 6.306 -8.503 1.00 96.19 87 HIS A N 1
ATOM 674 C CA . HIS A 1 87 ? -11.276 6.345 -9.446 1.00 96.19 87 HIS A CA 1
ATOM 675 C C . HIS A 1 87 ? -10.897 4.935 -9.922 1.00 96.19 87 HIS A C 1
ATOM 677 O O . HIS A 1 87 ? -11.490 3.948 -9.492 1.00 96.19 87 HIS A O 1
ATOM 683 N N . VAL A 1 88 ? -9.926 4.860 -10.837 1.00 96.62 88 VAL A N 1
ATOM 684 C CA . VAL A 1 88 ? -9.414 3.613 -11.416 1.00 96.62 88 VAL A CA 1
ATOM 685 C C . VAL A 1 88 ? -7.888 3.633 -11.454 1.00 96.62 88 VAL A C 1
ATOM 687 O O . VAL A 1 88 ? -7.283 4.667 -11.743 1.00 96.62 88 VAL A O 1
ATOM 690 N N . HIS A 1 89 ? -7.281 2.478 -11.196 1.00 96.69 89 HIS A N 1
ATOM 691 C CA . HIS A 1 89 ? -5.862 2.221 -11.411 1.00 96.69 89 HIS A CA 1
ATOM 692 C C . HIS A 1 89 ? -5.683 1.438 -12.716 1.00 96.69 89 HIS A C 1
ATOM 694 O O . HIS A 1 89 ? -6.315 0.405 -12.908 1.00 96.69 89 HIS A O 1
ATOM 700 N N . PHE A 1 90 ? -4.843 1.926 -13.633 1.00 97.31 90 PHE A N 1
ATOM 701 C CA . PHE A 1 90 ? -4.639 1.274 -14.938 1.00 97.31 90 PHE A CA 1
ATOM 702 C C . PHE A 1 90 ? -3.618 0.133 -14.904 1.00 97.31 90 PHE A C 1
ATOM 704 O O . PHE A 1 90 ? -3.653 -0.747 -15.757 1.00 97.31 90 PHE A O 1
ATOM 711 N N . GLU A 1 91 ? -2.699 0.165 -13.941 1.00 96.38 91 GLU A N 1
ATOM 712 C CA . GLU A 1 91 ? -1.531 -0.724 -13.894 1.00 96.38 91 GLU A CA 1
ATOM 713 C C . GLU A 1 91 ? -1.461 -1.532 -12.590 1.00 96.38 91 GLU A C 1
ATOM 715 O O . GLU A 1 91 ? -0.460 -2.195 -12.327 1.00 96.38 91 GLU A O 1
ATOM 720 N N . GLN A 1 92 ? -2.476 -1.418 -11.727 1.00 96.00 92 GLN A N 1
ATOM 721 C CA . GLN A 1 92 ? -2.430 -1.915 -10.353 1.00 96.00 92 G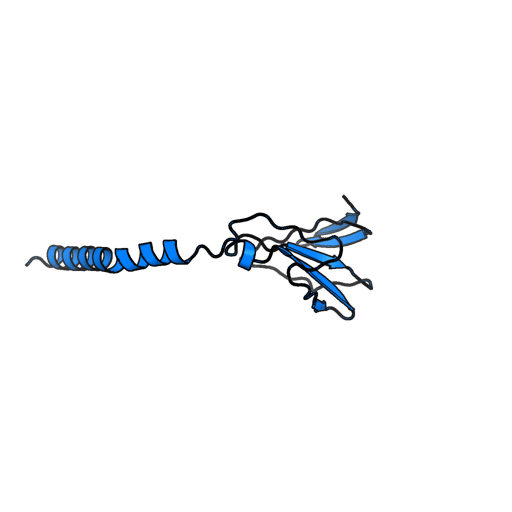LN A CA 1
ATOM 722 C C . GLN A 1 92 ? -3.792 -2.467 -9.945 1.00 96.00 92 GLN A C 1
ATOM 724 O O . GLN A 1 92 ? -4.814 -1.816 -10.159 1.00 96.00 92 GLN A O 1
ATOM 729 N N . ASP A 1 93 ? -3.774 -3.619 -9.285 1.00 96.56 93 ASP A N 1
ATOM 730 C CA . ASP A 1 93 ? -4.920 -4.119 -8.539 1.00 96.56 93 ASP A CA 1
ATOM 731 C C . ASP A 1 93 ? -4.866 -3.577 -7.101 1.00 96.56 93 ASP A C 1
ATOM 733 O O . ASP A 1 93 ? -3.801 -3.536 -6.479 1.00 96.56 93 ASP A O 1
ATOM 737 N N . GLU A 1 94 ? -6.020 -3.196 -6.551 1.00 96.31 94 GLU A N 1
ATOM 738 C CA . GLU A 1 94 ? -6.174 -2.823 -5.142 1.00 96.31 94 GLU A CA 1
ATOM 739 C C . GLU A 1 94 ? -7.217 -3.726 -4.478 1.00 96.31 94 GLU A C 1
ATOM 741 O O . GLU A 1 94 ? -8.260 -4.044 -5.052 1.00 96.31 94 GLU A O 1
ATOM 746 N N . TRP A 1 95 ? -6.929 -4.147 -3.250 1.00 94.81 95 TRP A N 1
ATOM 747 C CA . TRP A 1 95 ? -7.830 -4.941 -2.427 1.00 94.81 95 TRP A CA 1
ATOM 748 C C . TRP A 1 95 ? -7.814 -4.420 -0.994 1.00 94.81 95 TRP A C 1
ATOM 750 O O . TRP A 1 95 ? -6.810 -3.898 -0.508 1.00 94.81 95 TRP A O 1
ATOM 760 N N . TRP A 1 96 ? -8.938 -4.595 -0.304 1.00 95.69 96 TRP A N 1
ATOM 761 C CA . TRP A 1 96 ? -9.105 -4.172 1.081 1.00 95.69 96 TRP A CA 1
ATOM 762 C C . TRP A 1 96 ? -9.449 -5.372 1.948 1.00 95.69 96 TRP A C 1
ATOM 764 O O . TRP A 1 96 ? -10.300 -6.185 1.593 1.00 95.69 96 TRP A O 1
ATOM 774 N N . TYR A 1 97 ? -8.817 -5.440 3.114 1.00 97.00 97 TYR A N 1
ATOM 775 C CA . TYR A 1 97 ? -9.190 -6.354 4.181 1.00 97.00 97 TYR A CA 1
ATOM 776 C C . TYR A 1 97 ? -9.534 -5.528 5.415 1.00 97.00 97 TYR A C 1
ATOM 778 O O . TYR A 1 97 ? -8.695 -4.782 5.931 1.00 97.00 97 TYR A O 1
ATOM 786 N N . VAL A 1 98 ? -10.783 -5.610 5.870 1.00 97.75 98 VAL A N 1
ATOM 787 C CA . VAL A 1 98 ? -11.244 -4.794 6.994 1.00 97.75 98 VAL A CA 1
ATOM 788 C C . VAL A 1 98 ? -10.774 -5.446 8.292 1.00 97.75 98 VAL A C 1
ATOM 790 O O . VAL A 1 98 ? -11.151 -6.567 8.617 1.00 97.75 98 VAL A O 1
ATOM 793 N N . LEU A 1 99 ? -9.946 -4.731 9.054 1.00 96.88 99 LEU A N 1
ATOM 794 C CA . LEU A 1 99 ? -9.480 -5.197 10.366 1.00 96.88 99 LEU A CA 1
ATOM 795 C C . LEU A 1 99 ? -10.492 -4.893 11.476 1.00 96.88 99 LEU A C 1
ATOM 797 O O . LEU A 1 99 ? -10.690 -5.697 12.382 1.00 96.88 99 LEU A O 1
ATOM 801 N N . GLN A 1 100 ? -11.132 -3.725 11.414 1.00 96.62 100 GLN A N 1
ATOM 802 C CA . GLN A 1 100 ? -12.088 -3.265 12.415 1.00 96.62 100 GLN A CA 1
ATOM 803 C C . GLN A 1 100 ? -13.098 -2.303 11.787 1.00 96.62 100 GLN A C 1
ATOM 805 O O . GLN A 1 100 ? -12.753 -1.504 10.919 1.00 96.62 100 GLN A O 1
ATOM 810 N N . GLY A 1 101 ? -14.335 -2.345 12.282 1.00 96.00 101 GLY A N 1
ATOM 811 C CA . GLY A 1 101 ? -15.402 -1.442 11.862 1.00 96.00 101 GLY A CA 1
ATOM 812 C C . GLY A 1 101 ? -16.151 -1.944 10.632 1.00 96.00 101 GLY A C 1
ATOM 813 O O . GLY A 1 101 ? -16.243 -3.150 10.384 1.00 96.00 101 GLY A O 1
ATOM 814 N N . GLN A 1 102 ? -16.736 -1.002 9.900 1.00 96.19 102 GLN A N 1
ATOM 815 C CA . GLN A 1 102 ? -17.522 -1.265 8.705 1.00 96.19 102 GLN A CA 1
ATOM 816 C C . GLN A 1 102 ? -17.274 -0.168 7.671 1.00 96.19 102 GLN A C 1
ATOM 818 O O . GLN A 1 102 ? -17.234 1.011 8.012 1.00 96.19 102 GLN A O 1
ATOM 823 N N . PHE A 1 103 ? -17.140 -0.573 6.413 1.00 96.81 103 PHE A N 1
ATOM 824 C CA . PHE A 1 103 ? -16.868 0.301 5.282 1.00 96.81 103 PHE A CA 1
ATOM 825 C C . PHE A 1 103 ? -17.879 0.059 4.166 1.00 96.81 103 PHE A C 1
ATOM 827 O O . PHE A 1 103 ? -18.341 -1.064 3.950 1.00 96.81 103 PHE A O 1
ATOM 834 N N . LEU A 1 104 ? -18.194 1.126 3.434 1.00 96.69 104 LEU A N 1
ATOM 835 C CA . LEU A 1 104 ? -18.823 1.034 2.124 1.00 96.69 104 LEU A CA 1
ATOM 836 C C . LEU A 1 104 ? -17.723 1.098 1.068 1.00 96.69 104 LEU A C 1
ATOM 838 O O . LEU A 1 104 ? -17.001 2.089 0.994 1.00 96.69 104 LEU A O 1
ATOM 842 N N . ILE A 1 105 ? -17.601 0.049 0.260 1.00 96.06 105 ILE A N 1
ATOM 843 C CA . ILE A 1 105 ? -16.625 -0.027 -0.831 1.00 96.06 105 ILE A CA 1
ATOM 844 C C . ILE A 1 105 ? -17.399 -0.117 -2.139 1.00 96.06 105 ILE A C 1
ATOM 846 O O . ILE A 1 105 ? -18.208 -1.026 -2.323 1.00 96.06 105 ILE A O 1
ATOM 850 N N . LYS A 1 106 ? -17.168 0.835 -3.044 1.00 96.19 106 LYS A N 1
ATOM 851 C CA . LYS A 1 106 ? -17.777 0.841 -4.375 1.00 96.19 106 LYS A CA 1
ATOM 852 C C . LYS A 1 106 ? -16.793 0.282 -5.404 1.00 96.19 106 LYS A C 1
ATOM 854 O O . LYS A 1 106 ? -15.708 0.835 -5.553 1.00 96.19 106 LYS A O 1
ATOM 859 N N . VAL A 1 107 ? -17.191 -0.774 -6.115 1.00 96.38 107 VAL A N 1
ATOM 860 C CA . VAL A 1 107 ? -16.422 -1.421 -7.190 1.00 96.38 107 VAL A CA 1
ATOM 861 C C . VAL A 1 107 ? -17.243 -1.362 -8.476 1.00 96.38 107 VAL A C 1
ATOM 863 O O . VAL A 1 107 ? -18.290 -2.004 -8.590 1.00 96.38 107 VAL A O 1
ATOM 866 N N . GLY A 1 108 ? -16.795 -0.549 -9.437 1.00 95.62 108 GLY A N 1
ATOM 867 C CA . GLY A 1 108 ? -17.597 -0.218 -10.615 1.00 95.62 108 GLY A CA 1
ATOM 868 C C . GLY A 1 108 ? -18.916 0.434 -10.195 1.00 95.62 108 GLY A C 1
ATOM 869 O O . GLY A 1 108 ? -18.921 1.475 -9.540 1.00 95.62 108 GLY A O 1
ATOM 870 N N . ASP A 1 109 ? -20.039 -0.205 -10.518 1.00 97.25 109 ASP A N 1
ATOM 871 C CA . ASP A 1 109 ? -21.375 0.282 -10.154 1.00 97.25 109 ASP A CA 1
ATOM 872 C C . ASP A 1 109 ? -21.954 -0.366 -8.886 1.00 97.25 109 ASP A C 1
ATOM 874 O O . ASP A 1 109 ? -23.026 0.032 -8.425 1.00 97.25 109 ASP A O 1
ATOM 878 N N . VAL A 1 110 ? -21.250 -1.330 -8.284 1.00 97.94 110 VAL A N 1
ATOM 879 C CA . VAL A 1 110 ? -21.741 -2.096 -7.131 1.00 97.94 110 VAL A CA 1
ATOM 880 C C . VAL A 1 110 ? -21.153 -1.552 -5.834 1.00 97.94 110 VAL A C 1
ATOM 882 O O . VAL A 1 110 ? -19.957 -1.291 -5.738 1.00 97.94 110 VAL A O 1
ATOM 885 N N . VAL A 1 111 ? -21.997 -1.393 -4.812 1.00 97.38 111 VAL A N 1
ATOM 886 C CA . VAL A 1 111 ? -21.577 -0.995 -3.463 1.00 97.38 111 VAL A CA 1
ATOM 887 C C . VAL A 1 111 ? -21.655 -2.195 -2.528 1.00 97.38 111 VAL A C 1
ATOM 889 O O . VAL A 1 111 ? -22.706 -2.820 -2.388 1.00 97.38 111 VAL A O 1
ATOM 892 N N . HIS A 1 112 ? -20.550 -2.478 -1.851 1.00 97.06 112 HIS A N 1
ATOM 893 C CA . HIS A 1 112 ? -20.412 -3.544 -0.872 1.00 97.06 112 HIS A CA 1
ATOM 894 C C . HIS A 1 112 ? -20.322 -2.964 0.539 1.00 97.06 112 HIS A C 1
ATOM 896 O O . HIS A 1 112 ? -19.612 -1.989 0.780 1.00 97.06 112 HIS A O 1
ATOM 902 N N . GLN A 1 113 ? -21.015 -3.595 1.487 1.00 97.62 113 GLN A N 1
ATOM 903 C CA . GLN A 1 113 ? -20.800 -3.369 2.914 1.00 97.62 113 GLN A CA 1
ATOM 904 C C . GLN A 1 113 ? -19.767 -4.375 3.418 1.00 97.62 113 GLN A C 1
ATOM 906 O O . GLN A 1 113 ? -20.085 -5.552 3.576 1.00 97.62 113 GLN A O 1
ATOM 911 N N . ALA A 1 114 ? -18.549 -3.912 3.676 1.00 97.06 114 ALA A N 1
ATOM 912 C CA . ALA A 1 114 ? -17.471 -4.732 4.213 1.00 97.06 114 ALA A CA 1
ATOM 913 C C . ALA A 1 114 ? -17.369 -4.520 5.728 1.00 97.06 114 ALA A C 1
ATOM 915 O O . ALA A 1 114 ? -17.250 -3.388 6.198 1.00 97.06 114 ALA A O 1
ATOM 916 N N . LYS A 1 115 ? -17.437 -5.606 6.495 1.00 97.81 115 LYS A N 1
ATOM 917 C CA . LYS A 1 115 ? -17.166 -5.626 7.941 1.00 97.81 115 LYS A CA 1
ATOM 918 C C . LYS A 1 115 ? -15.845 -6.341 8.173 1.00 97.81 115 LYS A C 1
ATOM 920 O O . LYS A 1 115 ? -15.292 -6.886 7.232 1.00 97.81 115 LYS A O 1
ATOM 925 N N . ALA A 1 116 ? -15.358 -6.329 9.408 1.00 98.00 116 ALA A N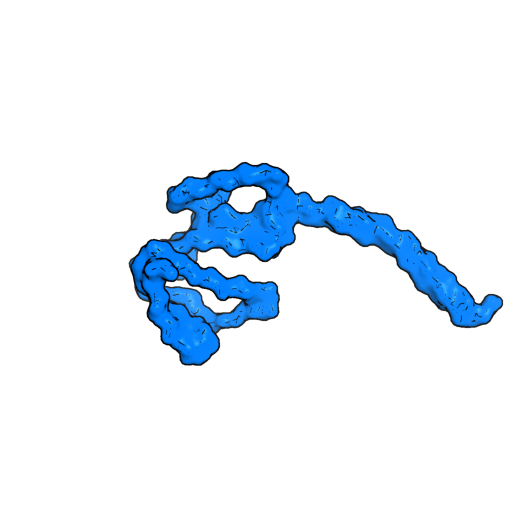 1
ATOM 926 C CA . ALA A 1 116 ? -14.153 -7.071 9.747 1.00 98.00 116 ALA A CA 1
ATOM 927 C C . ALA A 1 116 ? -14.250 -8.563 9.365 1.00 98.00 116 ALA A C 1
ATOM 929 O O . ALA A 1 116 ? -15.259 -9.200 9.685 1.00 98.00 116 ALA A O 1
ATOM 930 N N . GLY A 1 117 ? -13.186 -9.088 8.745 1.00 94.12 117 GLY A N 1
ATOM 931 C CA . GLY A 1 117 ? -13.133 -10.436 8.149 1.00 94.12 117 GLY A CA 1
ATOM 932 C C . GLY A 1 117 ? -13.427 -10.456 6.654 1.00 94.12 117 GLY A C 1
ATOM 933 O O . GLY A 1 117 ? -13.529 -11.584 6.127 1.00 94.12 117 GLY A O 1
#

Radius of gyration: 23.36 Å; chains: 1; bounding box: 50×27×66 Å

Secondary structure (DSSP, 8-state):
--HHHHHHHHHHHHHHHHHHHHHHHHHHT--B-SS-----TT--TTS--EEETTTEEEEEEE-HHHHTTS--EEEEE-SSS--SPS---SS-------SSSEEEEEETTEEEEEE--

pLDDT: mean 90.01, std 9.35, range [61.22, 98.12]

Sequence (117 aa):
MKRNTFLQACLTMGAFLASPFTLLAETVRKFRVDKGFMVNAGKDRFDKSISLLEGDTFSTKISTKDTDGDIYVFESTRVKEGGPTHHVHFEQDEWWYVLQGQFLIKVGDVVHQAKAG

Foldseek 3Di:
DDPVVVVVVVVVVVVVVCVVVVVVCVVVLPLADPDDDDADPPAAPVNDWDADPVGKIKGWPDDCSNVSNPDTDIDIDDPDDDDDDDDDDPPDDDDDAAQADWDWDDDPNDTDIDHHD